Protein AF-A0A5D2NTI9-F1 (afdb_monomer_lite)

InterPro domains:
  IPR000887 KDPG/KHG aldolase [PF01081] (57-122)
  IPR000887 KDPG/KHG aldolase [PTHR30246] (26-122)
  IPR013785 Aldolase-type TIM barrel [G3DSA:3.20.20.70]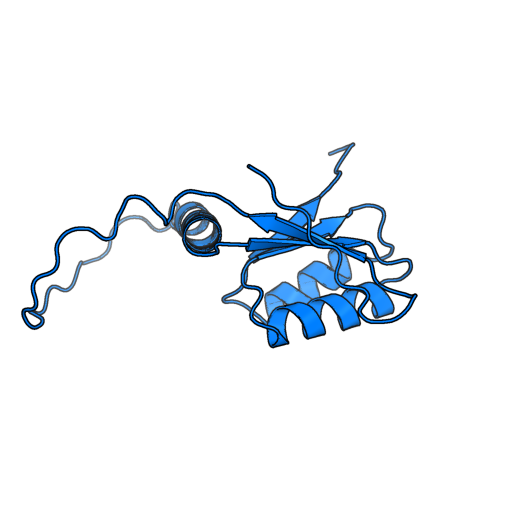 (37-122)

Foldseek 3Di:
DFDFDFDCPDPFWGKGKGFDPPPPPPPDDDDDDDDDDDDDDDDDDPPVPVVLVVVLVVVFRIEIEIEGCELVSRLVVVVVVVVVVHQHYEYEPPHYPQVVSQVVCCVVCVNGHYYYPDDPDD

pLDDT: mean 73.72, std 24.34, range [33.19, 98.44]

Radius of gyration: 17.58 Å; chains: 1; bounding box: 38×35×47 Å

Organism: Gossypium tomentosum (NCBI:txid34277)

Structure (mmCIF, N/CA/C/O backbone):
data_AF-A0A5D2NTI9-F1
#
_entry.id   AF-A0A5D2NTI9-F1
#
loop_
_atom_site.group_PDB
_atom_site.id
_atom_site.type_symbol
_atom_site.label_atom_id
_atom_site.label_alt_id
_atom_site.label_comp_id
_atom_site.label_asym_id
_atom_site.label_entity_id
_atom_site.label_seq_id
_atom_site.pdbx_PDB_ins_code
_atom_site.Cartn_x
_atom_site.Cartn_y
_atom_site.Cartn_z
_atom_site.occupancy
_atom_site.B_iso_or_equiv
_atom_site.auth_seq_id
_atom_site.auth_comp_id
_atom_site.auth_asym_id
_atom_site.auth_atom_id
_atom_site.pdbx_PDB_model_num
ATOM 1 N N . MET A 1 1 ? -17.091 11.049 -2.302 1.00 36.81 1 MET A N 1
ATOM 2 C CA . MET A 1 1 ? -16.157 12.132 -2.674 1.00 36.81 1 MET A CA 1
ATOM 3 C C . MET A 1 1 ? -14.762 11.639 -2.353 1.00 36.81 1 MET A C 1
ATOM 5 O O . MET A 1 1 ? -14.388 11.637 -1.190 1.00 36.81 1 MET A O 1
ATOM 9 N N . VAL A 1 2 ? -14.065 11.119 -3.359 1.00 43.91 2 VAL A N 1
ATOM 10 C CA . VAL A 1 2 ? -12.656 10.738 -3.251 1.00 43.91 2 VAL A CA 1
ATOM 11 C C . VAL A 1 2 ? -11.851 12.023 -3.375 1.00 43.91 2 VAL A C 1
ATOM 13 O O . VAL A 1 2 ? -11.957 12.703 -4.390 1.00 43.91 2 VAL A O 1
ATOM 16 N N . PHE A 1 3 ? -11.119 12.400 -2.330 1.00 43.91 3 PHE A N 1
ATOM 17 C CA . PHE A 1 3 ? -10.249 13.571 -2.372 1.00 43.91 3 PHE A CA 1
ATOM 18 C C . PHE A 1 3 ? -8.815 13.104 -2.586 1.00 43.91 3 PHE A C 1
ATOM 20 O O . PHE A 1 3 ? -8.184 12.590 -1.667 1.00 43.91 3 PHE A O 1
ATOM 27 N N . THR A 1 4 ? -8.320 13.243 -3.811 1.00 47.78 4 THR A N 1
ATOM 28 C CA . THR A 1 4 ? -6.939 12.907 -4.141 1.00 47.78 4 THR A CA 1
ATOM 29 C C . THR A 1 4 ? -6.031 14.054 -3.723 1.00 47.78 4 THR A C 1
ATOM 31 O O . THR A 1 4 ? -6.050 15.122 -4.326 1.00 47.78 4 THR A O 1
ATOM 34 N N . CYS A 1 5 ? -5.224 13.832 -2.688 1.00 44.75 5 CYS A N 1
ATOM 35 C CA . CYS A 1 5 ? -4.085 14.689 -2.380 1.00 44.75 5 CYS A CA 1
ATOM 36 C C . CYS A 1 5 ? -2.818 13.940 -2.775 1.00 44.75 5 CYS A C 1
ATOM 38 O O . CYS A 1 5 ? -2.527 12.900 -2.184 1.00 44.75 5 CYS A O 1
ATOM 40 N N . ILE A 1 6 ? -2.094 14.473 -3.757 1.00 52.50 6 ILE A N 1
ATOM 41 C CA . ILE A 1 6 ? -0.735 14.045 -4.068 1.00 52.50 6 ILE A CA 1
ATOM 42 C C . ILE A 1 6 ? 0.193 14.818 -3.139 1.00 52.50 6 ILE A C 1
ATOM 44 O O . ILE A 1 6 ? 0.260 16.043 -3.218 1.00 52.50 6 ILE A O 1
ATOM 48 N N . PHE A 1 7 ? 0.879 14.115 -2.241 1.00 48.03 7 PHE A N 1
ATOM 49 C CA . PHE A 1 7 ? 1.967 14.705 -1.467 1.00 48.03 7 PHE A CA 1
ATOM 50 C C . PHE A 1 7 ? 3.267 14.500 -2.245 1.00 48.03 7 PHE A C 1
ATOM 52 O O . PHE A 1 7 ? 3.703 13.353 -2.365 1.00 48.03 7 PHE A O 1
ATOM 59 N N . PRO A 1 8 ? 3.897 15.564 -2.772 1.00 46.91 8 PRO A N 1
ATOM 60 C CA . PRO A 1 8 ? 5.231 15.469 -3.339 1.00 46.91 8 PRO A CA 1
ATOM 61 C C . PRO A 1 8 ? 6.238 15.348 -2.190 1.00 46.91 8 PRO A C 1
ATOM 63 O O . PRO A 1 8 ? 6.899 16.309 -1.805 1.00 46.91 8 PRO A O 1
ATOM 66 N N . CYS A 1 9 ? 6.345 14.161 -1.602 1.00 42.97 9 CYS A N 1
ATOM 67 C CA . CYS A 1 9 ? 7.491 13.827 -0.770 1.00 42.97 9 CYS A CA 1
ATOM 68 C C . CYS A 1 9 ? 8.603 13.362 -1.719 1.00 42.97 9 CYS A C 1
ATOM 70 O O . CYS A 1 9 ? 8.651 12.179 -2.029 1.00 42.97 9 CYS A O 1
ATOM 72 N N . ASN A 1 10 ? 9.468 14.282 -2.184 1.00 46.56 10 ASN A N 1
ATOM 73 C CA . ASN A 1 10 ? 10.578 14.029 -3.133 1.00 46.56 10 ASN A CA 1
ATOM 74 C C . ASN A 1 10 ? 10.077 13.697 -4.576 1.00 46.56 10 ASN A C 1
ATOM 76 O O . ASN A 1 10 ? 9.026 13.072 -4.708 1.00 46.56 10 ASN A O 1
ATOM 80 N N . PRO A 1 11 ? 10.758 14.078 -5.687 1.00 50.81 11 PRO A N 1
ATOM 81 C CA . PRO A 1 11 ? 10.380 13.712 -7.074 1.00 50.81 11 PRO A CA 1
ATOM 82 C C . PRO A 1 11 ? 10.137 12.215 -7.351 1.00 50.81 11 PRO A C 1
ATOM 84 O O . PRO A 1 11 ? 9.711 11.845 -8.441 1.00 50.81 11 PRO A O 1
ATOM 87 N N . VAL A 1 12 ? 10.420 11.357 -6.378 1.00 50.16 12 VAL A N 1
ATOM 88 C CA . VAL A 1 12 ? 10.450 9.906 -6.488 1.00 50.16 12 VAL A CA 1
ATOM 89 C C . VAL A 1 12 ? 9.108 9.263 -6.095 1.00 50.16 12 VAL A C 1
ATOM 91 O O . VAL A 1 12 ? 8.837 8.151 -6.534 1.00 50.16 12 VAL A O 1
ATOM 94 N N . PHE A 1 13 ? 8.222 9.926 -5.338 1.00 49.53 13 PHE A N 1
ATOM 95 C CA . PHE A 1 13 ? 7.023 9.272 -4.788 1.00 49.53 13 PHE A CA 1
ATOM 96 C C . PHE A 1 13 ? 5.704 9.940 -5.170 1.00 49.53 13 PHE A C 1
ATOM 98 O O . PHE A 1 13 ? 5.561 11.159 -5.137 1.00 49.53 13 PHE A O 1
ATOM 105 N N . GLN A 1 14 ? 4.709 9.110 -5.485 1.00 53.03 14 GLN A N 1
ATOM 106 C CA . GLN A 1 14 ? 3.332 9.528 -5.733 1.00 53.03 14 GLN A CA 1
ATOM 107 C C . GLN A 1 14 ? 2.420 8.798 -4.747 1.00 53.03 14 GLN A C 1
ATOM 109 O O . GLN A 1 14 ? 2.192 7.594 -4.871 1.00 53.03 14 GLN A O 1
ATOM 114 N N . PHE A 1 15 ? 1.924 9.534 -3.753 1.00 54.59 15 PHE A N 1
ATOM 115 C CA . PHE A 1 15 ? 0.887 9.060 -2.842 1.00 54.59 15 PHE A CA 1
ATOM 116 C C . PHE A 1 15 ? -0.478 9.507 -3.340 1.00 54.59 15 PHE A C 1
ATOM 118 O O . PHE A 1 15 ? -0.721 10.704 -3.475 1.00 54.59 15 PHE A O 1
ATOM 125 N N . GLN A 1 16 ? -1.393 8.567 -3.547 1.00 53.62 16 GLN A N 1
ATOM 126 C CA . GLN A 1 16 ? -2.794 8.889 -3.778 1.00 53.62 16 GLN A CA 1
ATOM 127 C C . GLN A 1 16 ? -3.560 8.708 -2.468 1.00 53.62 16 GLN A C 1
ATOM 129 O O . GLN A 1 16 ? -3.651 7.609 -1.932 1.00 53.62 16 GLN A O 1
ATOM 134 N N . ARG A 1 17 ? -4.096 9.800 -1.922 1.00 51.28 17 ARG A N 1
ATOM 135 C CA . ARG A 1 17 ? -4.976 9.756 -0.747 1.00 51.28 17 ARG A CA 1
ATOM 136 C C . ARG A 1 17 ? -6.408 9.436 -1.196 1.00 51.28 17 ARG A C 1
ATOM 138 O O . ARG A 1 17 ? -6.912 10.093 -2.104 1.00 51.28 17 ARG A O 1
ATOM 145 N N . LEU A 1 18 ? -7.066 8.453 -0.584 1.00 50.28 18 LEU A N 1
ATOM 146 C CA . LEU A 1 18 ? -8.489 8.157 -0.783 1.00 50.28 18 LEU A CA 1
ATOM 147 C C . LEU A 1 18 ? -9.238 8.408 0.530 1.00 50.28 18 LEU A C 1
ATOM 149 O O . LEU A 1 18 ? -9.011 7.694 1.498 1.00 50.28 18 LEU A O 1
ATOM 153 N N . PHE A 1 19 ? -10.120 9.411 0.577 1.00 50.12 19 PHE A N 1
ATOM 154 C CA . PHE A 1 19 ? -10.969 9.670 1.747 1.00 50.12 19 PHE A CA 1
ATOM 155 C C . PHE A 1 19 ? -12.318 8.950 1.632 1.00 50.12 19 PHE A C 1
ATOM 157 O O . PHE A 1 19 ? -13.038 9.136 0.646 1.00 50.12 19 PHE A O 1
ATOM 164 N N . THR A 1 20 ? -12.703 8.191 2.659 1.00 47.06 20 THR A N 1
ATOM 165 C CA . THR A 1 20 ? -14.064 7.654 2.823 1.00 47.06 20 THR A CA 1
ATOM 166 C C . THR A 1 20 ? -14.863 8.582 3.749 1.00 47.06 20 THR A C 1
ATOM 168 O O . THR A 1 20 ? -14.458 8.939 4.851 1.00 47.06 20 THR A O 1
ATOM 171 N N . ARG A 1 21 ? -16.003 9.079 3.257 1.00 46.28 21 ARG A N 1
ATOM 172 C CA . ARG A 1 21 ? -16.721 10.253 3.795 1.00 46.28 21 ARG A CA 1
ATOM 173 C C . ARG A 1 21 ? -17.685 9.938 4.955 1.00 46.28 21 ARG A C 1
ATOM 175 O O . ARG A 1 21 ? -18.651 10.670 5.142 1.00 46.28 21 ARG A O 1
ATOM 182 N N . SER A 1 22 ? -17.476 8.863 5.710 1.00 48.09 22 SER A N 1
ATOM 183 C CA . SER A 1 22 ? -18.509 8.351 6.630 1.00 48.09 22 SER A CA 1
ATOM 184 C C . SER A 1 22 ? -18.522 9.021 8.013 1.00 48.09 22 SER A C 1
ATOM 186 O O . SER A 1 22 ? -19.477 8.851 8.764 1.00 48.09 22 SER A O 1
ATOM 188 N N . ARG A 1 23 ? -17.501 9.816 8.371 1.00 48.28 23 ARG A N 1
ATOM 189 C CA . ARG A 1 23 ? -17.306 10.308 9.753 1.00 48.28 23 ARG A CA 1
ATOM 190 C C . ARG A 1 23 ? -17.890 11.690 10.085 1.00 48.28 23 ARG A C 1
ATOM 192 O O . ARG A 1 23 ? -17.697 12.155 11.201 1.00 48.28 23 ARG A O 1
ATOM 199 N N . LEU A 1 24 ? -18.601 12.355 9.167 1.00 46.72 24 LEU A N 1
ATOM 200 C CA . LEU A 1 24 ? -19.193 13.682 9.436 1.00 46.72 24 LEU A CA 1
ATOM 201 C C . LEU A 1 24 ? -20.661 13.657 9.897 1.00 46.72 24 LEU A C 1
ATOM 203 O O . LEU A 1 24 ? -21.186 14.707 10.248 1.00 46.72 24 LEU A O 1
ATOM 207 N N . GLN A 1 25 ? -21.327 12.497 9.949 1.00 42.56 25 GLN A N 1
ATOM 208 C CA . GLN A 1 25 ? -22.739 12.418 10.369 1.00 42.56 25 GLN A CA 1
ATOM 209 C C . GLN A 1 25 ? -22.980 11.796 11.757 1.00 42.56 25 GLN A C 1
ATOM 211 O O . GLN A 1 25 ? -24.128 11.715 12.174 1.00 42.56 25 GLN A O 1
ATOM 216 N N . GLN A 1 26 ? -21.944 11.402 12.508 1.00 43.75 26 GLN A N 1
ATOM 217 C CA . GLN A 1 26 ? -22.117 10.692 13.794 1.00 43.75 26 GLN A CA 1
ATOM 218 C C . GLN A 1 26 ? -21.773 11.518 15.054 1.00 43.75 26 GLN A C 1
ATOM 220 O O . GLN A 1 26 ? -21.902 11.004 16.156 1.00 43.75 26 GLN A O 1
ATOM 225 N N . HIS A 1 27 ? -21.384 12.796 14.942 1.00 36.25 27 HIS A N 1
ATOM 226 C CA . HIS A 1 27 ? -21.048 13.643 16.105 1.00 36.25 27 HIS A CA 1
ATOM 227 C C . HIS A 1 27 ? -22.078 14.749 16.392 1.00 36.25 27 HIS A C 1
ATOM 229 O O . HIS A 1 27 ? -21.727 15.908 16.587 1.00 36.25 27 HIS A O 1
ATOM 235 N N . HIS A 1 28 ? -23.354 14.379 16.492 1.00 41.12 28 HIS A N 1
ATOM 236 C CA . HIS A 1 28 ? -24.295 15.145 17.311 1.00 41.12 28 HIS A CA 1
ATOM 237 C C . HIS A 1 28 ? -24.840 14.214 18.392 1.00 41.12 28 HIS A C 1
ATOM 239 O O . HIS A 1 28 ? -25.430 13.185 18.071 1.00 41.12 28 HIS A O 1
ATOM 245 N N . SER A 1 29 ? -24.667 14.633 19.649 1.00 33.19 29 SER A N 1
ATOM 246 C CA . SER A 1 29 ? -25.088 13.998 20.913 1.00 33.19 29 SER A CA 1
ATOM 247 C C . SER A 1 29 ? -23.994 13.197 21.637 1.00 33.19 29 SER A C 1
ATOM 249 O O . SER A 1 29 ? -23.832 11.998 21.439 1.00 33.19 29 SER A O 1
ATOM 251 N N . ALA A 1 30 ? -23.272 13.870 22.539 1.00 33.75 30 ALA A N 1
ATOM 252 C CA . ALA A 1 30 ? -22.729 13.226 23.739 1.00 33.75 30 ALA A CA 1
ATOM 253 C C . ALA A 1 30 ? -23.869 13.049 24.769 1.00 33.75 30 ALA A C 1
ATOM 255 O O . ALA A 1 30 ? -24.826 13.829 24.738 1.00 33.75 30 ALA A O 1
ATOM 256 N N . PRO A 1 31 ? -23.775 12.071 25.688 1.00 44.38 31 PRO A N 1
ATOM 257 C CA . PRO A 1 31 ? -23.203 12.394 27.000 1.00 44.38 31 PRO A CA 1
ATOM 258 C C . PRO A 1 31 ? -22.245 11.331 27.581 1.00 44.38 31 PRO A C 1
ATOM 260 O O . PRO A 1 31 ? -22.242 10.166 27.195 1.00 44.38 31 PRO A O 1
ATOM 263 N N . LEU A 1 32 ? -21.429 11.789 28.538 1.00 35.41 32 LEU A N 1
ATOM 264 C CA . LEU A 1 32 ? -20.555 11.025 29.441 1.00 35.41 32 LEU A CA 1
ATOM 265 C C . LEU A 1 32 ? -21.322 10.000 30.299 1.00 35.41 32 LEU A C 1
ATOM 267 O O . LEU A 1 32 ? -22.390 10.349 30.792 1.00 35.41 32 LEU A O 1
ATOM 271 N N . LEU A 1 33 ? -20.715 8.826 30.562 1.00 35.31 33 LEU A N 1
ATOM 272 C CA . LEU A 1 33 ? -20.642 8.103 31.857 1.00 35.31 33 LEU A CA 1
ATOM 273 C C . LEU A 1 33 ? -19.758 6.823 31.747 1.00 35.31 33 LEU A C 1
ATOM 275 O O . LEU A 1 33 ? -19.590 6.258 30.671 1.00 35.31 33 LEU A O 1
ATOM 279 N N . SER A 1 34 ? -19.155 6.434 32.878 1.00 37.34 34 SER A N 1
ATOM 280 C CA . SER A 1 34 ? -18.008 5.520 33.115 1.00 37.34 34 SER A CA 1
ATOM 281 C C . SER A 1 34 ? -18.277 3.991 32.961 1.00 37.34 34 SER A C 1
ATOM 283 O O . SER A 1 34 ? -19.431 3.595 32.810 1.00 37.34 34 SER A O 1
ATOM 285 N N . PRO A 1 35 ? -17.242 3.107 33.006 1.00 43.56 35 PRO A N 1
ATOM 286 C CA . PRO A 1 35 ? -17.285 1.757 32.428 1.00 43.56 35 PRO A CA 1
ATOM 287 C C . PRO A 1 35 ? -17.724 0.653 33.407 1.00 43.56 35 PRO A C 1
ATOM 289 O O . PRO A 1 35 ? -17.241 0.577 34.537 1.00 43.56 35 PRO A O 1
ATOM 292 N N . SER A 1 36 ? -18.569 -0.271 32.938 1.00 36.53 36 SER A N 1
ATOM 293 C CA . SER A 1 36 ? -18.892 -1.528 33.622 1.00 36.53 36 SER A CA 1
ATOM 294 C C . SER A 1 36 ? -18.349 -2.740 32.853 1.00 36.53 36 SER A C 1
ATOM 296 O O . SER A 1 36 ? -18.472 -2.864 31.637 1.00 36.53 36 SER A O 1
ATOM 298 N N . ASN A 1 37 ? -17.697 -3.624 33.611 1.00 40.72 37 ASN A N 1
ATOM 299 C CA . ASN A 1 37 ? -17.127 -4.901 33.196 1.00 40.72 37 ASN A CA 1
ATOM 300 C C . ASN A 1 37 ? -18.174 -5.805 32.530 1.00 40.72 37 ASN A C 1
ATOM 302 O O . ASN A 1 37 ? -19.097 -6.252 33.206 1.00 40.72 37 ASN A O 1
ATOM 306 N N . LEU A 1 38 ? -17.959 -6.179 31.267 1.00 37.47 38 LEU A N 1
ATOM 307 C CA . LEU A 1 38 ? -18.567 -7.368 30.670 1.00 37.47 38 LEU A CA 1
ATOM 308 C C . LEU A 1 38 ? -17.524 -8.097 29.818 1.00 37.47 38 LEU A C 1
ATOM 310 O O . LEU A 1 38 ? -17.040 -7.592 28.810 1.00 37.47 38 LEU A O 1
ATOM 314 N N . LYS A 1 39 ? -17.168 -9.300 30.270 1.00 43.22 39 LYS A N 1
ATOM 315 C CA . LYS A 1 39 ? -16.328 -10.275 29.573 1.00 43.22 39 LYS A CA 1
ATOM 316 C C . LYS A 1 39 ? -17.219 -11.098 28.636 1.00 43.22 39 LYS A C 1
ATOM 318 O O . LYS A 1 39 ? -18.131 -11.744 29.149 1.00 43.22 39 LYS A O 1
ATOM 323 N N . PRO A 1 40 ? -16.964 -11.160 27.318 1.00 37.16 40 PRO A N 1
ATOM 324 C CA . PRO A 1 40 ? -17.601 -12.154 26.469 1.00 37.16 40 PRO A CA 1
ATOM 325 C C . PRO A 1 40 ? -16.713 -13.392 26.356 1.00 37.16 40 PRO A C 1
ATOM 327 O O . PRO A 1 40 ? -15.544 -13.338 25.971 1.00 37.16 40 PRO A O 1
ATOM 330 N N . SER A 1 41 ? -17.306 -14.516 26.724 1.00 42.78 41 SER A N 1
ATOM 331 C CA . SER A 1 41 ? -16.851 -15.873 26.472 1.00 42.78 41 SER A CA 1
ATOM 332 C C . SER A 1 41 ? -16.871 -16.208 24.976 1.00 42.78 41 SER A C 1
ATOM 334 O O . SER A 1 41 ? -17.841 -15.955 24.268 1.00 42.78 41 SER A O 1
ATOM 336 N N . SER A 1 42 ? -15.768 -16.816 24.543 1.00 55.09 42 SER A N 1
ATOM 337 C CA . SER A 1 42 ? -15.605 -17.794 23.460 1.00 55.09 42 SER A CA 1
ATOM 338 C C . SER A 1 42 ? -16.836 -18.157 22.614 1.00 55.09 42 SER A C 1
ATOM 340 O O . SER A 1 42 ? -17.714 -18.887 23.075 1.00 55.09 42 SER A O 1
ATOM 342 N N . SER A 1 43 ? -16.806 -17.794 21.325 1.00 46.16 43 SER A N 1
ATOM 343 C CA . SER A 1 43 ? -17.432 -18.570 20.242 1.00 46.16 43 SER A CA 1
ATOM 344 C C . SER A 1 43 ? -16.862 -18.210 18.853 1.00 46.16 43 SER A C 1
ATOM 346 O O . SER A 1 43 ? -16.814 -17.051 18.463 1.00 46.16 43 SER A O 1
ATOM 348 N N . SER A 1 44 ? -16.468 -19.247 18.100 1.00 47.78 44 SER A N 1
ATOM 349 C CA . SER A 1 44 ? -16.173 -19.308 16.649 1.00 47.78 44 SER A CA 1
ATOM 350 C C . SER A 1 44 ? -14.900 -18.631 16.088 1.00 47.78 44 SER A C 1
ATOM 352 O O . SER A 1 44 ? -14.877 -17.472 15.693 1.00 47.78 44 SER A O 1
ATOM 354 N N . SER A 1 45 ? -13.833 -19.423 15.937 1.00 49.72 45 SER A N 1
ATOM 355 C CA . SER A 1 45 ? -12.498 -19.010 15.462 1.00 49.72 45 SER A CA 1
ATOM 356 C C . SER A 1 45 ? -12.297 -18.975 13.934 1.00 49.72 45 SER A C 1
ATOM 358 O O . SER A 1 45 ? -11.183 -19.203 13.473 1.00 49.72 45 SER A O 1
ATOM 360 N N . SER A 1 46 ? -13.318 -18.681 13.120 1.00 47.75 46 SER A N 1
ATOM 361 C CA . SER A 1 46 ? -13.151 -18.640 11.647 1.00 47.75 46 SER A CA 1
ATOM 362 C C . SER A 1 46 ? -13.689 -17.385 10.948 1.00 47.75 46 SER A C 1
ATOM 364 O O . SER A 1 46 ? -13.615 -17.294 9.727 1.00 47.75 46 SER A O 1
ATOM 366 N N . SER A 1 47 ? -14.185 -16.391 11.689 1.00 49.22 47 SER A N 1
ATOM 367 C CA . SER A 1 47 ? -14.863 -15.196 11.142 1.00 49.22 47 SER A CA 1
ATOM 368 C C . SER A 1 47 ? -14.199 -13.853 11.502 1.00 49.22 47 SER A C 1
ATOM 370 O O . SER A 1 47 ? -14.626 -12.808 11.018 1.00 49.22 47 SER A O 1
ATOM 372 N N . HIS A 1 48 ? -13.121 -13.853 12.296 1.00 50.81 48 HIS A N 1
ATOM 373 C CA . HIS A 1 48 ? -12.535 -12.631 12.876 1.00 50.81 48 HIS A CA 1
ATOM 374 C C . HIS A 1 48 ? -11.617 -11.804 11.948 1.00 50.81 48 HIS A C 1
ATOM 376 O O . HIS A 1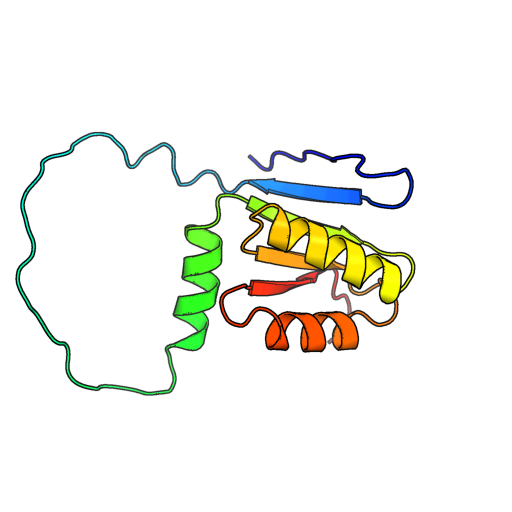 48 ? -11.341 -10.638 12.238 1.00 50.81 48 HIS A O 1
ATOM 382 N N . HIS A 1 49 ? -11.129 -12.365 10.836 1.00 54.00 49 HIS A N 1
ATOM 383 C CA . HIS A 1 49 ? -10.166 -11.661 9.973 1.00 54.00 49 HIS A CA 1
ATOM 384 C C . HIS A 1 49 ? -10.828 -10.575 9.112 1.00 54.00 49 HIS A C 1
ATOM 386 O O . HIS A 1 49 ? -10.310 -9.465 9.003 1.00 54.00 49 HIS A O 1
ATOM 392 N N . TYR A 1 50 ? -12.012 -10.866 8.560 1.00 57.06 50 TYR A N 1
ATOM 393 C CA . TYR A 1 50 ? -12.766 -9.914 7.737 1.00 57.06 50 TYR A CA 1
ATOM 394 C C . TYR A 1 50 ? -13.227 -8.704 8.555 1.00 57.06 50 TYR A C 1
ATOM 396 O O . TYR A 1 50 ? -13.175 -7.574 8.073 1.00 57.06 50 TYR A O 1
ATOM 404 N N . SER A 1 51 ? -13.611 -8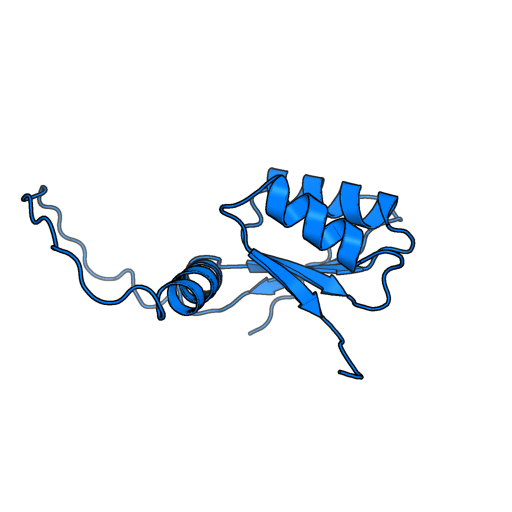.932 9.817 1.00 65.75 51 SER A N 1
ATOM 405 C CA . SER A 1 51 ? -13.996 -7.855 10.727 1.00 65.75 51 SER A CA 1
ATOM 406 C C . SER A 1 51 ? -12.846 -6.888 10.999 1.00 65.75 51 SER A C 1
ATOM 408 O O . SER A 1 51 ? -13.074 -5.687 11.007 1.00 65.75 51 SER A O 1
ATOM 410 N N . HIS A 1 52 ? -11.608 -7.371 11.155 1.00 85.19 52 HIS A N 1
ATOM 411 C CA . HIS A 1 52 ? -10.490 -6.506 11.537 1.00 85.19 52 HIS A CA 1
ATOM 412 C C . HIS A 1 52 ? -10.064 -5.551 10.412 1.00 85.19 52 HIS A C 1
ATOM 414 O O . HIS A 1 52 ? -9.998 -4.341 10.623 1.00 85.19 52 HIS A O 1
ATOM 420 N N . THR A 1 53 ? -9.827 -6.061 9.198 1.00 89.62 53 THR A N 1
ATOM 421 C CA . THR A 1 53 ? -9.445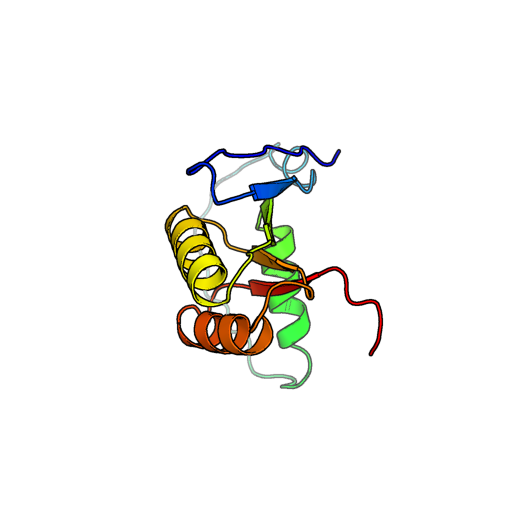 -5.209 8.058 1.00 89.62 53 THR A CA 1
ATOM 422 C C . THR A 1 53 ? -10.559 -4.233 7.687 1.00 89.62 53 THR A C 1
ATOM 424 O O . THR A 1 53 ? -10.283 -3.066 7.411 1.00 89.62 53 THR A O 1
ATOM 427 N N . PHE A 1 54 ? -11.820 -4.679 7.714 1.00 89.44 54 PHE A N 1
ATOM 428 C CA . PHE A 1 54 ? -12.959 -3.805 7.445 1.00 89.44 54 PHE A CA 1
ATOM 429 C C . PHE A 1 54 ? -13.080 -2.687 8.488 1.00 89.44 54 PHE A C 1
ATOM 431 O O . PHE A 1 54 ? -13.212 -1.526 8.104 1.00 89.44 54 PHE A O 1
ATOM 438 N N . SER A 1 55 ? -12.954 -3.003 9.783 1.00 90.12 55 SER A N 1
ATOM 439 C CA . SER A 1 55 ? -12.922 -1.992 10.847 1.00 90.12 55 SER A CA 1
ATOM 440 C C . SER A 1 55 ? -11.773 -1.004 10.656 1.00 90.12 55 SER A C 1
ATOM 442 O O . SER A 1 55 ? -12.009 0.197 10.710 1.00 90.12 55 SER A O 1
ATOM 444 N N . LEU A 1 56 ? -10.563 -1.468 10.319 1.00 91.50 56 LEU A N 1
ATOM 445 C CA . LEU A 1 56 ? -9.436 -0.575 10.023 1.00 91.50 56 LEU A CA 1
ATOM 446 C C . LEU A 1 56 ? -9.727 0.367 8.852 1.00 91.50 56 LEU A C 1
ATOM 448 O O . LEU A 1 56 ? -9.389 1.542 8.926 1.00 91.50 56 LEU A O 1
ATOM 452 N N . ILE A 1 57 ? -10.361 -0.116 7.784 1.00 91.56 57 ILE A N 1
ATOM 453 C CA . ILE A 1 57 ? -10.748 0.721 6.639 1.00 91.56 57 ILE A CA 1
ATOM 454 C C . ILE A 1 57 ? -11.850 1.716 7.018 1.00 91.56 57 ILE A C 1
ATOM 456 O O . ILE A 1 57 ? -11.829 2.853 6.553 1.00 91.56 57 ILE A O 1
ATOM 460 N N . GLN A 1 58 ? -12.816 1.309 7.839 1.00 88.50 58 GLN A N 1
ATOM 461 C CA . GLN A 1 58 ? -13.917 2.167 8.274 1.00 88.50 58 GLN A CA 1
ATOM 462 C C . GLN A 1 58 ? -13.447 3.253 9.253 1.00 88.50 58 GLN A C 1
ATOM 464 O O . GLN A 1 58 ? -13.889 4.403 9.169 1.00 88.50 58 GLN A O 1
ATOM 469 N N . ASP A 1 59 ? -12.540 2.893 10.158 1.00 90.12 59 ASP A N 1
ATOM 470 C CA . ASP A 1 59 ? -11.948 3.798 11.138 1.00 90.12 59 ASP A CA 1
ATOM 471 C C . ASP A 1 59 ? -10.888 4.700 10.508 1.00 90.12 59 ASP A C 1
ATOM 473 O O . ASP A 1 59 ? -10.747 5.862 10.909 1.00 90.12 59 ASP A O 1
ATOM 477 N N . SER A 1 60 ? -10.178 4.191 9.496 1.00 85.38 60 SER A N 1
ATOM 478 C CA . SER A 1 60 ? -9.239 4.972 8.710 1.00 85.38 60 SER A CA 1
ATOM 479 C C . SER A 1 60 ? -9.994 5.907 7.775 1.00 85.38 60 SER A C 1
ATOM 481 O O . SER A 1 60 ? -10.580 5.508 6.776 1.00 85.38 60 SER A O 1
ATOM 483 N N . ALA A 1 61 ? -9.915 7.208 8.044 1.00 82.88 61 ALA A N 1
ATOM 484 C CA . ALA A 1 61 ? -10.464 8.219 7.143 1.00 82.88 61 ALA A CA 1
ATOM 485 C C . ALA A 1 61 ? -9.743 8.270 5.780 1.00 82.88 61 ALA A C 1
ATOM 487 O O . ALA A 1 61 ? -10.182 9.000 4.891 1.00 82.88 61 ALA A O 1
ATOM 488 N N . VAL A 1 62 ? -8.611 7.566 5.636 1.00 88.88 62 VAL A N 1
ATOM 489 C CA . VAL A 1 62 ? -7.696 7.637 4.494 1.00 88.88 62 VAL A CA 1
ATOM 490 C C . VAL A 1 62 ? -7.149 6.255 4.135 1.00 88.88 62 VAL A C 1
ATOM 492 O O . VAL A 1 62 ? -6.630 5.554 4.998 1.00 88.88 62 VAL A O 1
ATOM 495 N N . ILE A 1 63 ? -7.142 5.918 2.847 1.00 91.69 63 ILE A N 1
ATOM 496 C CA . ILE A 1 63 ? -6.283 4.863 2.291 1.00 91.69 63 ILE A CA 1
ATOM 497 C C . ILE A 1 63 ? -5.198 5.538 1.456 1.00 91.69 63 ILE A C 1
ATOM 499 O O . ILE A 1 63 ? -5.501 6.412 0.639 1.00 91.69 63 ILE A O 1
ATOM 503 N N . ALA A 1 64 ? -3.939 5.181 1.688 1.00 92.94 64 ALA A N 1
ATOM 504 C CA . ALA A 1 64 ? -2.835 5.635 0.853 1.00 92.94 64 ALA A CA 1
ATOM 505 C C . ALA A 1 64 ? -2.588 4.609 -0.256 1.00 92.94 64 ALA A C 1
ATOM 507 O O . ALA A 1 64 ? -2.373 3.444 0.054 1.00 92.94 64 ALA A O 1
ATOM 508 N N . CYS A 1 65 ? -2.587 5.020 -1.522 1.00 94.44 65 CYS A N 1
ATOM 509 C CA . CYS A 1 65 ? -2.159 4.167 -2.631 1.00 94.44 65 CYS A CA 1
ATOM 510 C C . CYS A 1 65 ? -0.772 4.611 -3.109 1.00 94.44 65 CYS A C 1
ATOM 512 O O . CYS A 1 65 ? -0.541 5.802 -3.345 1.00 94.44 65 CYS A O 1
ATOM 514 N N . LEU A 1 66 ? 0.139 3.652 -3.237 1.00 92.00 66 LEU A N 1
ATOM 515 C CA . LEU A 1 66 ? 1.550 3.844 -3.544 1.00 92.00 66 LEU A CA 1
ATOM 516 C C . LEU A 1 66 ? 1.924 3.110 -4.835 1.00 92.00 66 LEU A C 1
ATOM 518 O O . LEU A 1 66 ? 1.564 1.951 -5.045 1.00 92.00 66 LEU A O 1
ATOM 522 N N . ARG A 1 67 ? 2.732 3.766 -5.667 1.00 93.69 67 ARG A N 1
ATOM 523 C CA . ARG A 1 67 ? 3.443 3.148 -6.790 1.00 93.69 67 ARG A CA 1
ATOM 524 C C . ARG A 1 67 ? 4.932 3.444 -6.649 1.00 93.69 67 ARG A C 1
ATOM 526 O O . ARG A 1 67 ? 5.305 4.608 -6.521 1.00 93.69 67 ARG A O 1
ATOM 533 N N . GLY A 1 68 ? 5.757 2.401 -6.687 1.00 89.81 68 GLY A N 1
ATOM 534 C CA . GLY A 1 68 ? 7.216 2.510 -6.734 1.00 89.81 68 GLY A CA 1
ATOM 535 C C . GLY A 1 68 ? 7.773 1.971 -8.052 1.00 89.81 68 GLY A C 1
ATOM 536 O O . GLY A 1 68 ? 7.134 1.155 -8.718 1.00 89.81 68 GLY A O 1
ATOM 537 N N . ASN A 1 69 ? 8.975 2.413 -8.412 1.00 93.56 69 ASN A N 1
ATOM 538 C CA . ASN A 1 69 ? 9.756 1.895 -9.537 1.00 93.56 69 ASN A CA 1
ATOM 539 C C . ASN A 1 69 ? 10.693 0.751 -9.102 1.00 93.56 69 ASN A C 1
ATOM 541 O O . ASN A 1 69 ? 11.242 0.065 -9.958 1.00 93.56 69 ASN A O 1
ATOM 545 N N . SER A 1 70 ? 10.868 0.530 -7.794 1.00 95.88 70 SER A N 1
ATOM 546 C CA . SER A 1 70 ? 11.586 -0.610 -7.213 1.00 95.88 70 SER A CA 1
ATOM 547 C C . SER A 1 70 ? 10.974 -1.045 -5.875 1.00 95.88 70 SER A C 1
ATOM 549 O O . SER A 1 70 ? 10.135 -0.335 -5.306 1.00 95.88 70 SER A O 1
ATOM 551 N N . ALA A 1 71 ? 11.407 -2.202 -5.368 1.00 96.62 71 ALA A N 1
ATOM 552 C CA . ALA A 1 71 ? 10.978 -2.729 -4.075 1.00 96.62 71 ALA A CA 1
ATOM 553 C C . ALA A 1 71 ? 11.499 -1.873 -2.909 1.00 96.62 71 ALA A C 1
ATOM 555 O O . ALA A 1 71 ? 10.760 -1.591 -1.968 1.00 96.62 71 ALA A O 1
ATOM 556 N N . GLU A 1 72 ? 12.748 -1.408 -2.992 1.00 96.56 72 GLU A N 1
ATOM 557 C CA . GLU A 1 72 ? 13.405 -0.567 -1.982 1.00 96.56 72 GLU A CA 1
ATOM 558 C C . GLU A 1 72 ? 12.668 0.761 -1.844 1.00 96.56 72 GLU A C 1
ATOM 560 O O . GLU A 1 72 ? 12.266 1.148 -0.749 1.00 96.56 72 GLU A O 1
ATOM 565 N N . GLN A 1 73 ? 12.401 1.404 -2.982 1.00 94.50 73 GLN A N 1
ATOM 566 C CA . GLN A 1 73 ? 11.620 2.628 -3.045 1.00 94.50 73 GLN A CA 1
ATOM 567 C C . GLN A 1 73 ? 10.231 2.409 -2.424 1.00 94.50 73 GLN A C 1
ATOM 569 O O . GLN A 1 73 ? 9.807 3.166 -1.550 1.00 94.50 73 GLN A O 1
ATOM 574 N N . ALA A 1 74 ? 9.518 1.354 -2.828 1.00 96.06 74 ALA A N 1
ATOM 575 C CA . ALA A 1 74 ? 8.200 1.050 -2.277 1.00 96.06 74 ALA A CA 1
ATOM 576 C C . ALA A 1 74 ? 8.236 0.819 -0.756 1.00 96.06 74 ALA A C 1
ATOM 578 O O . ALA A 1 74 ? 7.363 1.313 -0.043 1.00 96.06 74 ALA A O 1
ATOM 579 N N . MET A 1 75 ? 9.261 0.125 -0.259 1.00 97.69 75 MET A N 1
ATOM 580 C CA . MET A 1 75 ? 9.462 -0.132 1.165 1.00 97.69 75 MET A CA 1
ATOM 581 C C . MET A 1 75 ? 9.709 1.159 1.954 1.00 97.69 75 MET A C 1
ATOM 583 O O . MET A 1 75 ? 9.068 1.388 2.980 1.00 97.69 75 MET A O 1
ATOM 587 N N . GLU A 1 76 ? 10.602 2.027 1.475 1.00 96.38 76 GLU A N 1
ATOM 588 C CA . GLU A 1 76 ? 10.903 3.311 2.119 1.00 96.38 76 GLU A CA 1
ATOM 589 C C . GLU A 1 76 ? 9.659 4.199 2.217 1.00 96.38 76 GLU A C 1
ATOM 591 O O . GLU A 1 76 ? 9.339 4.710 3.295 1.00 96.38 76 GLU A O 1
ATOM 596 N N . ALA A 1 77 ? 8.910 4.334 1.120 1.00 95.00 77 ALA A N 1
ATOM 597 C CA . ALA A 1 77 ? 7.671 5.102 1.127 1.00 95.00 77 ALA A CA 1
ATOM 598 C C . ALA A 1 77 ? 6.599 4.481 2.020 1.00 95.00 77 ALA A C 1
ATOM 600 O O . ALA A 1 77 ? 5.922 5.210 2.746 1.00 95.00 77 ALA A O 1
ATOM 601 N N . ALA A 1 78 ? 6.440 3.157 1.999 1.00 96.62 78 ALA A N 1
ATOM 602 C CA . ALA A 1 78 ? 5.481 2.474 2.857 1.00 96.62 78 ALA A CA 1
ATOM 603 C C . ALA A 1 78 ? 5.775 2.729 4.342 1.00 96.62 78 ALA A C 1
ATOM 605 O O . ALA A 1 78 ? 4.874 3.131 5.082 1.00 96.62 78 ALA A O 1
ATOM 606 N N . ARG A 1 79 ? 7.039 2.596 4.762 1.00 97.12 79 ARG A N 1
ATOM 607 C CA . ARG A 1 79 ? 7.472 2.920 6.131 1.00 97.12 79 ARG A CA 1
ATOM 608 C C . ARG A 1 79 ? 7.223 4.383 6.474 1.00 97.12 79 ARG A C 1
ATOM 610 O O . ARG A 1 79 ? 6.666 4.676 7.529 1.00 97.12 79 ARG A O 1
ATOM 617 N N . ALA A 1 80 ? 7.571 5.305 5.575 1.00 96.19 80 ALA A N 1
ATOM 618 C CA . ALA A 1 80 ? 7.317 6.729 5.777 1.00 96.19 80 ALA A CA 1
ATOM 619 C C . ALA A 1 80 ? 5.817 7.030 5.952 1.00 96.19 80 ALA A C 1
ATOM 621 O O . ALA A 1 80 ? 5.444 7.791 6.844 1.00 96.19 80 ALA A O 1
ATOM 622 N N . ALA A 1 81 ? 4.946 6.400 5.159 1.00 95.06 81 ALA A N 1
ATOM 623 C CA . ALA A 1 81 ? 3.497 6.546 5.281 1.00 95.06 81 ALA A CA 1
ATOM 624 C C . ALA A 1 81 ? 2.962 5.997 6.607 1.00 95.06 81 ALA A C 1
ATOM 626 O O . ALA A 1 81 ? 2.182 6.676 7.279 1.00 95.06 81 ALA A O 1
ATOM 627 N N . VAL A 1 82 ? 3.388 4.795 7.004 1.00 95.62 82 VAL A N 1
ATOM 628 C CA . VAL A 1 82 ? 2.980 4.185 8.279 1.00 95.62 82 VAL A CA 1
ATOM 629 C C . VAL A 1 82 ? 3.435 5.049 9.458 1.00 95.62 82 VAL A C 1
ATOM 631 O O . VAL A 1 82 ? 2.624 5.355 10.336 1.00 95.62 82 VAL A O 1
ATOM 634 N N . ASN A 1 83 ? 4.682 5.530 9.437 1.00 95.38 83 ASN A N 1
ATOM 635 C CA . ASN A 1 83 ? 5.219 6.460 10.437 1.00 95.38 83 ASN A CA 1
ATOM 636 C C . ASN A 1 83 ? 4.470 7.804 10.442 1.00 95.38 83 ASN A C 1
ATOM 638 O O . ASN A 1 83 ? 4.288 8.411 11.494 1.00 95.38 83 ASN A O 1
ATOM 642 N N . GLY A 1 84 ? 3.981 8.241 9.280 1.00 93.12 84 GLY A N 1
ATOM 643 C CA . GLY A 1 84 ? 3.109 9.406 9.114 1.00 93.12 84 GLY A CA 1
ATOM 644 C C . GLY A 1 84 ? 1.654 9.189 9.550 1.00 93.12 84 GLY A C 1
ATOM 645 O O . GLY A 1 84 ? 0.825 10.079 9.362 1.00 93.12 84 GLY A O 1
ATOM 646 N N . GLY A 1 85 ? 1.319 8.026 10.117 1.00 93.50 85 GLY A N 1
ATOM 647 C CA . GLY A 1 85 ? -0.002 7.732 10.673 1.00 93.50 85 GLY A CA 1
ATOM 648 C C . GLY A 1 85 ? -0.981 7.067 9.705 1.00 93.50 85 GLY A C 1
ATOM 649 O O . GLY A 1 85 ? -2.161 6.938 10.036 1.00 93.50 85 GLY A O 1
ATOM 650 N N . ILE A 1 86 ? -0.535 6.616 8.529 1.00 94.75 86 ILE A N 1
ATOM 651 C CA . ILE A 1 86 ? -1.387 5.833 7.627 1.00 94.75 86 ILE A CA 1
ATOM 652 C C . ILE A 1 86 ? -1.656 4.450 8.237 1.00 94.75 86 ILE A C 1
ATOM 654 O O . ILE A 1 86 ? -0.737 3.697 8.556 1.00 94.75 86 ILE A O 1
ATOM 658 N N . ALA A 1 87 ? -2.939 4.119 8.411 1.00 95.38 87 ALA A N 1
ATOM 659 C CA . ALA A 1 87 ? -3.383 2.829 8.944 1.00 95.38 87 ALA A CA 1
ATOM 660 C C . ALA A 1 87 ? -3.632 1.771 7.856 1.00 95.38 87 ALA A C 1
ATOM 662 O O . ALA A 1 87 ? -3.515 0.575 8.128 1.00 95.38 87 ALA A O 1
ATOM 663 N N . VAL A 1 88 ? -3.966 2.219 6.640 1.00 96.12 88 VAL A N 1
ATOM 664 C CA . VAL A 1 88 ? -4.300 1.370 5.492 1.00 96.12 88 VAL A CA 1
ATOM 665 C C . VAL A 1 88 ? -3.524 1.843 4.262 1.00 96.12 88 VAL A C 1
ATOM 667 O O . VAL A 1 88 ? -3.670 2.996 3.841 1.00 96.12 88 VAL A O 1
ATOM 670 N N . LEU A 1 89 ? -2.711 0.956 3.691 1.00 96.69 89 LEU A N 1
ATOM 671 C CA . LEU A 1 89 ? -1.841 1.231 2.545 1.00 96.69 89 LEU A CA 1
ATOM 672 C C . LEU A 1 89 ? -2.072 0.196 1.433 1.00 96.69 89 LEU A C 1
ATOM 674 O O . LEU A 1 89 ? -2.045 -1.009 1.668 1.00 96.69 89 LEU A O 1
ATOM 678 N N . GLU A 1 90 ? -2.255 0.671 0.210 1.00 97.12 90 GLU A N 1
ATOM 679 C CA . GLU A 1 90 ? -2.317 -0.125 -1.012 1.00 97.12 90 GLU A CA 1
ATOM 680 C C . GLU A 1 90 ? -1.047 0.111 -1.837 1.00 97.12 90 GLU A C 1
ATOM 682 O O . GLU A 1 90 ? -0.663 1.258 -2.062 1.00 97.12 90 GLU A O 1
ATOM 687 N N . ILE A 1 91 ? -0.408 -0.951 -2.329 1.00 96.25 91 ILE A N 1
ATOM 688 C CA . ILE A 1 91 ? 0.699 -0.853 -3.289 1.00 96.25 91 ILE A CA 1
ATOM 689 C C . ILE A 1 91 ? 0.236 -1.401 -4.637 1.00 96.25 91 ILE A C 1
ATOM 691 O O . ILE A 1 91 ? -0.333 -2.487 -4.721 1.00 96.25 91 ILE A O 1
ATOM 695 N N . VAL A 1 92 ? 0.472 -0.669 -5.724 1.00 95.44 92 VAL A N 1
ATOM 696 C CA . VAL A 1 92 ? 0.075 -1.129 -7.061 1.00 95.44 92 VAL A CA 1
ATOM 697 C C . VAL A 1 92 ? 0.884 -2.368 -7.462 1.00 95.44 92 VAL A C 1
ATOM 699 O O . VAL A 1 92 ? 2.113 -2.347 -7.377 1.00 95.44 92 VAL A O 1
ATOM 702 N N . ARG A 1 93 ? 0.216 -3.397 -8.006 1.00 95.88 93 ARG A N 1
ATOM 703 C CA . ARG A 1 93 ? 0.814 -4.663 -8.477 1.00 95.88 93 ARG A CA 1
ATOM 704 C C . ARG A 1 93 ? 2.024 -4.485 -9.396 1.00 95.88 93 ARG A C 1
ATOM 706 O O . ARG A 1 93 ? 2.953 -5.275 -9.339 1.00 95.88 93 ARG A O 1
ATOM 713 N N . SER A 1 94 ? 2.010 -3.479 -10.268 1.00 95.00 94 SER A N 1
ATOM 714 C CA . SER A 1 94 ? 3.105 -3.222 -11.214 1.00 95.00 94 SER A CA 1
ATOM 715 C C . SER A 1 94 ? 4.392 -2.712 -10.552 1.00 95.00 94 SER A C 1
ATOM 717 O O . SER A 1 94 ? 5.365 -2.468 -11.256 1.00 95.00 94 SER A O 1
ATOM 719 N N . THR A 1 95 ? 4.389 -2.480 -9.237 1.00 95.94 95 THR A N 1
ATOM 720 C CA . THR A 1 95 ? 5.596 -2.167 -8.467 1.00 95.94 95 THR A CA 1
ATOM 721 C C . THR A 1 95 ? 6.465 -3.428 -8.383 1.00 95.94 95 THR A C 1
ATOM 723 O O . THR A 1 95 ? 5.974 -4.459 -7.917 1.00 95.94 95 THR A O 1
ATOM 726 N N . PRO A 1 96 ? 7.734 -3.395 -8.823 1.00 96.94 96 PRO A N 1
ATOM 727 C CA . PRO A 1 96 ? 8.619 -4.553 -8.713 1.00 96.94 96 PRO A CA 1
ATOM 728 C C . PRO A 1 96 ? 8.769 -5.015 -7.257 1.00 96.94 96 PRO A C 1
ATOM 730 O O . PRO A 1 96 ? 8.939 -4.186 -6.367 1.00 96.94 96 PRO A O 1
ATOM 733 N N . GLY A 1 97 ? 8.697 -6.327 -7.013 1.00 96.75 97 GLY A N 1
ATOM 734 C CA . GLY A 1 97 ? 8.846 -6.910 -5.672 1.00 96.75 97 GLY A CA 1
ATOM 735 C C . GLY A 1 97 ? 7.706 -6.599 -4.688 1.00 96.75 97 GLY A C 1
ATOM 736 O O . GLY A 1 97 ? 7.909 -6.592 -3.475 1.00 96.75 97 GLY A O 1
ATOM 737 N N . VAL A 1 98 ? 6.504 -6.273 -5.184 1.00 97.06 98 VAL A N 1
ATOM 738 C CA . VAL A 1 98 ? 5.372 -5.848 -4.338 1.00 97.06 98 VAL A CA 1
ATOM 739 C C . VAL A 1 98 ? 4.992 -6.865 -3.256 1.00 97.06 98 VAL A C 1
ATOM 741 O O . VAL A 1 98 ? 4.627 -6.465 -2.154 1.00 97.06 98 VAL A O 1
ATOM 744 N N . PHE A 1 99 ? 5.076 -8.168 -3.528 1.00 97.00 99 PHE A N 1
ATOM 745 C CA . PHE A 1 99 ? 4.645 -9.193 -2.574 1.00 97.00 99 PHE A CA 1
ATOM 746 C C . PHE A 1 99 ? 5.646 -9.369 -1.434 1.00 97.00 99 PHE A C 1
ATOM 748 O O . PHE A 1 99 ? 5.241 -9.503 -0.281 1.00 97.00 99 PHE A O 1
ATOM 755 N N . GLU A 1 100 ? 6.939 -9.287 -1.734 1.00 98.19 100 GLU A N 1
ATOM 756 C CA . GLU A 1 100 ? 8.019 -9.287 -0.751 1.00 98.19 100 GLU A CA 1
ATOM 757 C C . GLU A 1 100 ? 7.906 -8.062 0.161 1.00 98.19 100 GLU A C 1
ATOM 759 O O . GLU A 1 100 ? 8.006 -8.180 1.385 1.00 98.19 100 GLU A O 1
ATOM 764 N N . VAL A 1 101 ? 7.611 -6.897 -0.427 1.00 98.12 101 VAL A N 1
ATOM 765 C CA . VAL A 1 101 ? 7.354 -5.663 0.325 1.00 98.12 101 VAL A CA 1
ATOM 766 C C . VAL A 1 101 ? 6.141 -5.827 1.243 1.00 98.12 101 VAL A C 1
ATOM 768 O O . VAL A 1 101 ? 6.240 -5.545 2.435 1.00 98.12 101 VAL A O 1
ATOM 771 N N . LEU A 1 102 ? 5.011 -6.325 0.731 1.00 97.88 102 LEU A N 1
ATOM 772 C CA . LEU A 1 102 ? 3.800 -6.542 1.532 1.00 97.88 102 LEU A CA 1
ATOM 773 C C . LEU A 1 102 ? 4.025 -7.545 2.668 1.00 97.88 102 LEU A C 1
ATOM 775 O O . LEU A 1 102 ? 3.574 -7.304 3.787 1.00 97.88 102 LEU A O 1
ATOM 779 N N . GLN A 1 103 ? 4.744 -8.637 2.407 1.00 98.31 103 GLN A N 1
ATOM 780 C CA . GLN A 1 103 ? 5.062 -9.643 3.418 1.00 98.31 103 GLN A CA 1
ATOM 781 C C . GLN A 1 103 ? 5.921 -9.056 4.543 1.00 98.31 103 GLN A C 1
ATOM 783 O O . GLN A 1 103 ? 5.645 -9.300 5.720 1.00 98.31 103 GLN A O 1
ATOM 788 N N . ALA A 1 104 ? 6.942 -8.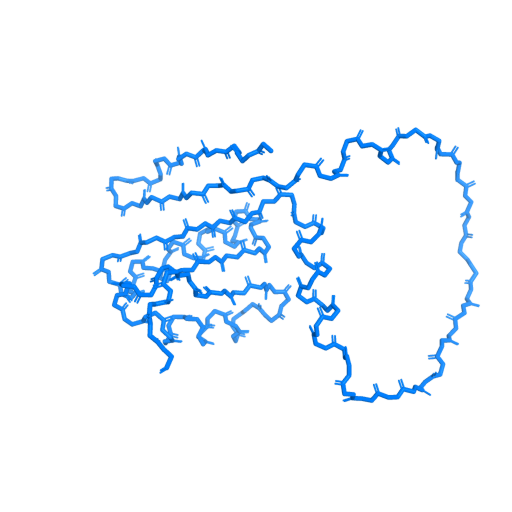270 4.197 1.00 98.44 104 ALA A N 1
ATOM 789 C CA . ALA A 1 104 ? 7.784 -7.598 5.178 1.00 98.44 104 ALA A CA 1
ATOM 790 C C . ALA A 1 104 ? 6.993 -6.558 5.990 1.00 98.44 104 ALA A C 1
ATOM 792 O O . ALA A 1 104 ? 7.095 -6.549 7.214 1.00 98.44 104 ALA A O 1
ATOM 793 N N . LEU A 1 105 ? 6.142 -5.752 5.347 1.00 98.12 105 LEU A N 1
ATOM 794 C CA . LEU A 1 105 ? 5.298 -4.765 6.029 1.00 98.12 105 LEU A CA 1
ATOM 795 C C . LEU A 1 105 ? 4.285 -5.408 6.982 1.00 98.12 105 LEU A C 1
ATOM 797 O O . LEU A 1 105 ? 4.109 -4.922 8.096 1.00 98.12 105 LEU A O 1
ATOM 801 N N . ALA A 1 106 ? 3.641 -6.504 6.576 1.00 96.88 106 ALA A N 1
ATOM 802 C CA . ALA A 1 106 ? 2.700 -7.229 7.430 1.00 96.88 106 ALA A CA 1
ATOM 803 C C . ALA A 1 106 ? 3.382 -7.807 8.682 1.00 96.88 106 ALA A C 1
ATOM 805 O O . ALA A 1 106 ? 2.786 -7.814 9.759 1.00 96.88 106 ALA A O 1
ATOM 806 N N . ASN A 1 107 ? 4.641 -8.239 8.551 1.00 97.81 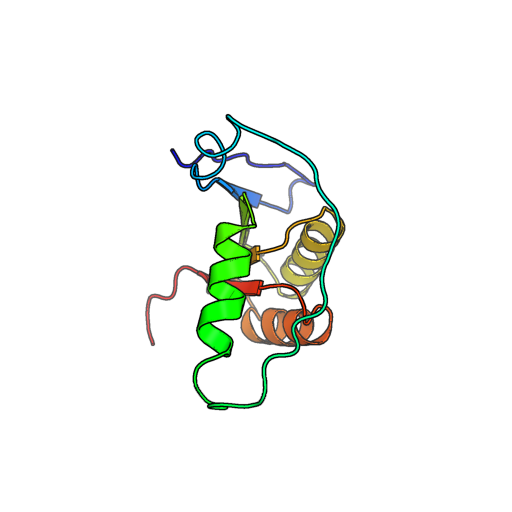107 ASN A N 1
ATOM 807 C CA . ASN A 1 107 ? 5.451 -8.704 9.676 1.00 97.81 107 ASN A CA 1
ATOM 808 C C . ASN A 1 107 ? 5.912 -7.543 10.576 1.00 97.81 107 ASN A C 1
ATOM 810 O O . ASN A 1 107 ? 5.908 -7.677 11.797 1.00 97.81 107 ASN A O 1
ATOM 814 N N . GLU A 1 108 ? 6.307 -6.411 9.987 1.00 98.06 108 GLU A N 1
ATOM 815 C CA . GLU A 1 108 ? 6.809 -5.232 10.709 1.00 98.06 108 GLU A CA 1
ATOM 816 C C . GLU A 1 108 ? 5.681 -4.474 11.437 1.00 98.06 108 GLU A C 1
ATOM 818 O O . GLU A 1 108 ? 5.884 -3.946 12.531 1.00 98.06 108 GLU A O 1
ATOM 823 N N . TYR A 1 109 ? 4.470 -4.465 10.871 1.00 97.19 109 TYR A N 1
ATOM 824 C CA . TYR A 1 109 ? 3.332 -3.692 11.369 1.00 97.19 109 TYR A CA 1
ATOM 825 C C . TYR A 1 109 ? 2.031 -4.523 11.425 1.00 97.19 109 TYR A C 1
ATOM 827 O O . TYR A 1 109 ? 1.087 -4.254 10.677 1.00 97.19 109 TYR A O 1
ATOM 835 N N . PRO A 1 110 ? 1.908 -5.486 12.356 1.00 95.25 110 PRO A N 1
ATOM 836 C CA . PRO A 1 110 ? 0.787 -6.438 12.396 1.00 95.25 110 PRO A CA 1
ATOM 837 C C . PRO A 1 110 ? -0.586 -5.807 12.693 1.00 95.25 110 PRO A C 1
ATOM 839 O O . PRO A 1 110 ? -1.620 -6.446 12.519 1.00 95.25 110 PRO A O 1
ATOM 842 N N . THR A 1 111 ? -0.622 -4.554 13.156 1.00 94.56 111 THR A N 1
ATOM 843 C CA . THR A 1 111 ? -1.858 -3.806 13.451 1.00 94.56 111 THR A CA 1
ATOM 844 C C . THR A 1 111 ? -2.334 -2.933 12.288 1.00 94.56 111 THR A C 1
ATOM 846 O O . THR A 1 111 ? -3.348 -2.245 12.408 1.00 94.56 111 THR A O 1
ATOM 849 N N . LYS A 1 112 ? -1.596 -2.915 11.173 1.00 95.31 112 LYS A N 1
ATOM 850 C CA . LYS A 1 112 ? -1.892 -2.119 9.977 1.00 95.31 112 LYS A CA 1
ATOM 851 C C . LYS A 1 112 ? -2.435 -3.016 8.871 1.00 95.31 112 LYS A C 1
ATOM 853 O O . LYS A 1 112 ? -2.204 -4.222 8.863 1.00 95.31 112 LYS A O 1
ATOM 858 N N . ALA A 1 113 ? -3.158 -2.420 7.928 1.00 96.00 113 ALA A N 1
ATOM 859 C CA . ALA A 1 113 ? -3.667 -3.135 6.766 1.00 96.00 113 ALA A CA 1
ATOM 860 C C . ALA A 1 113 ? -2.852 -2.779 5.519 1.00 96.00 113 ALA A C 1
ATOM 862 O O . ALA A 1 113 ? -2.728 -1.606 5.160 1.00 96.00 113 ALA A O 1
ATOM 863 N N . PHE A 1 114 ? -2.349 -3.808 4.840 1.00 96.75 114 PHE A N 1
ATOM 864 C CA . PHE A 1 114 ? -1.609 -3.684 3.591 1.00 96.75 114 PHE A CA 1
ATOM 865 C C . PHE A 1 114 ? -2.314 -4.466 2.488 1.00 96.75 114 PHE A C 1
ATOM 867 O O . PHE A 1 114 ? -2.722 -5.608 2.699 1.00 96.75 114 PHE A O 1
ATOM 874 N N . GLY A 1 115 ? -2.469 -3.849 1.321 1.00 95.69 115 GLY A N 1
ATOM 875 C CA . GLY A 1 115 ? -3.137 -4.447 0.169 1.00 95.69 115 GLY A CA 1
ATOM 876 C C . GLY A 1 115 ? -2.374 -4.231 -1.131 1.00 95.69 115 GLY A C 1
ATOM 877 O O . GLY A 1 115 ? -1.483 -3.386 -1.218 1.00 95.69 115 GLY A O 1
ATOM 878 N N . VAL A 1 116 ? -2.762 -4.985 -2.158 1.00 96.06 116 VAL A N 1
ATOM 879 C CA . VAL A 1 116 ? -2.272 -4.812 -3.527 1.00 96.06 116 VAL A CA 1
ATOM 880 C C . VAL A 1 116 ? -3.398 -4.315 -4.428 1.00 96.06 116 VAL A C 1
ATOM 882 O O . VAL A 1 116 ? -4.493 -4.877 -4.436 1.00 96.06 116 VAL A O 1
ATOM 885 N N . GLY A 1 117 ? -3.128 -3.259 -5.189 1.00 93.31 117 GLY A N 1
ATOM 886 C CA . GLY A 1 117 ? -4.078 -2.667 -6.127 1.00 93.31 117 GLY A CA 1
ATOM 887 C C . GLY A 1 117 ? -3.739 -2.944 -7.583 1.00 93.31 117 GLY A C 1
ATOM 888 O O . GLY A 1 117 ? -2.614 -3.310 -7.923 1.00 93.31 117 GLY A O 1
ATOM 889 N N . THR A 1 118 ? -4.703 -2.708 -8.477 1.00 92.75 118 THR A N 1
ATOM 890 C CA . THR A 1 118 ? -4.537 -2.909 -9.933 1.00 92.75 118 THR A CA 1
ATOM 891 C C . THR A 1 118 ? -4.110 -4.345 -10.283 1.00 92.75 118 THR A C 1
ATOM 893 O O . THR A 1 118 ? -3.182 -4.586 -11.056 1.00 92.75 118 THR A O 1
ATOM 896 N N . VAL A 1 119 ? -4.779 -5.330 -9.681 1.00 92.88 119 VAL A N 1
ATOM 897 C CA . VAL A 1 119 ? -4.616 -6.745 -10.031 1.00 92.88 119 VAL A CA 1
ATOM 898 C C . VAL A 1 119 ? -5.492 -7.039 -11.245 1.00 92.88 119 VAL A C 1
ATOM 900 O O . VAL A 1 119 ? -6.712 -6.997 -11.149 1.00 92.88 119 VAL A O 1
ATOM 903 N N . LEU A 1 120 ? -4.868 -7.292 -12.395 1.00 90.06 120 LEU A N 1
ATOM 904 C CA . LEU A 1 120 ? -5.579 -7.552 -13.655 1.00 90.06 120 LEU A CA 1
ATOM 905 C C . LEU A 1 120 ? -5.690 -9.048 -13.984 1.00 90.06 120 LEU A C 1
ATOM 907 O O . LEU A 1 120 ? -6.452 -9.420 -14.869 1.00 90.06 120 LEU A O 1
ATOM 911 N N . THR A 1 121 ? -4.947 -9.898 -13.271 1.00 76.38 121 THR A N 1
ATOM 912 C CA . THR A 1 121 ? -4.955 -11.357 -13.425 1.00 76.38 121 THR A CA 1
ATOM 913 C C . THR A 1 121 ? -4.740 -12.036 -12.072 1.00 76.38 121 THR A C 1
ATOM 915 O O . THR A 1 121 ? -3.894 -11.592 -11.283 1.00 76.38 121 THR A O 1
ATOM 918 N N . ALA A 1 122 ? -5.536 -13.074 -11.810 1.00 58.72 122 ALA A N 1
ATOM 919 C CA . ALA A 1 122 ? -5.501 -13.901 -10.604 1.00 58.72 122 ALA A CA 1
ATOM 920 C C . ALA A 1 122 ? -4.757 -15.211 -10.872 1.00 58.72 122 ALA A C 1
ATOM 922 O O . ALA A 1 122 ? -4.940 -15.756 -11.984 1.00 58.72 122 ALA A O 1
#

Secondary structure (DSSP, 8-state):
-----EE-SSTT-EEEEEE--GGGSS-S----------PPP---TTSHHHHHHHHHHHH-SEEEEEE-SSHHHHHHHHHHHHHTT-SEEEEETTSTTHHHHHHHHHHH-TTSEEEEE-----

Sequence (122 aa):
MVFTCIFPCNPVFQFQRLFTRSRLQQHHSAPLLSPSNLKPSSSSSSSHHYSHTFSLIQDSAVIACLRGNSAEQAMEAARAAVNGGIAVLEIVRSTPGVFEVLQALANEYPTKAFGVGTVLTA